Protein AF-H2AP63-F1 (afdb_monomer_lite)

Foldseek 3Di:
DDPVVVVVVVVVVVVVLKDKDKDKDKDAAADFDCPDPPPDPPDPPAAEAEPVVDQKDKDKDKDKDFAFKDKHKHKYAPADHRQMKMKMKMKIDSADKDWDDWDWGQDPRRIIMIMTMIHGDGPPHDGIDIIIIMIMMGRDPDDPVVVVVVVVVVVVVVVVVVVVVVVVVVVVVVVVD

Secondary structure (DSSP, 8-state):
--HHHHHHHHHHHHHTT-EEEEEEEEE---S-----TTTS---TTPEEEE-TT-SEEEEEEEEEE-SEEEEEEEEEESPPTT--EEEEEEEEESS-EEEEEEEEEE-TTS-EEEEEEEEE--SS--S-EEEEEEEEEESSSS-HHHHHHHHHHHHHHHHHHHHHHHHHHHHHHHHT-

Sequence (177 aa):
MNISHLLLSILLFFRNYVLCNTETFQIKPTRYNSYSDNELLDFDGAATIDFNN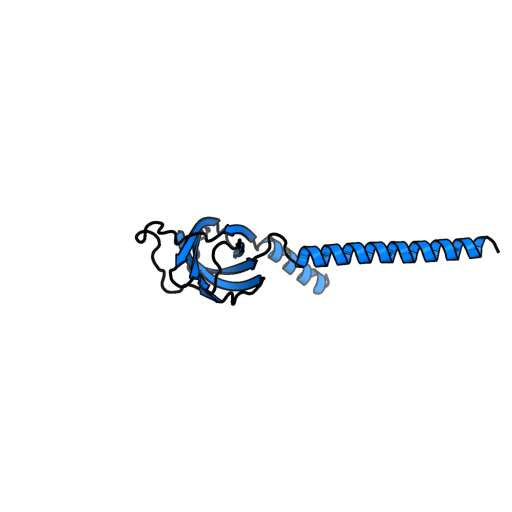RSRITQLELFQVDHGLYTTSIEITNVKRSVMYYFKICWSAIKPVEFTKFDWKLTKNNSLKLYIEFVSDSYPTVDDYSIPINISIEKTPMPTDLLIIVGYLISMVALILFINYRFINFYKFFIHI

Radius of gyration: 24.19 Å; chains: 1; bounding box: 63×20×78 Å

Structure (mmCIF, N/CA/C/O backbone):
data_AF-H2AP63-F1
#
_entry.id   AF-H2AP63-F1
#
loop_
_atom_site.group_PDB
_atom_site.id
_atom_site.type_symbol
_atom_site.label_atom_id
_atom_site.label_alt_id
_atom_site.label_comp_id
_atom_site.label_asym_id
_atom_site.label_entity_id
_atom_site.label_seq_id
_atom_site.pdbx_PDB_ins_code
_atom_site.Cartn_x
_atom_site.Cartn_y
_atom_site.Cartn_z
_atom_site.occupancy
_atom_site.B_iso_or_equiv
_atom_site.auth_seq_id
_atom_site.auth_comp_id
_atom_site.auth_asym_id
_atom_site.auth_atom_id
_atom_site.pdbx_PDB_model_num
ATOM 1 N N . MET A 1 1 ? 42.556 -6.779 2.095 1.00 58.28 1 MET A N 1
ATOM 2 C CA . MET A 1 1 ? 41.169 -6.310 2.306 1.00 58.28 1 MET A CA 1
ATOM 3 C C . MET A 1 1 ? 40.323 -7.537 2.622 1.00 58.28 1 MET A C 1
ATOM 5 O O . MET A 1 1 ? 40.338 -8.456 1.816 1.00 58.28 1 MET A O 1
ATOM 9 N N . ASN A 1 2 ? 39.701 -7.628 3.805 1.00 86.19 2 ASN A N 1
ATOM 10 C CA . ASN A 1 2 ? 38.911 -8.815 4.170 1.00 86.19 2 ASN A CA 1
ATOM 11 C C . ASN A 1 2 ? 37.707 -8.967 3.232 1.00 86.19 2 ASN A C 1
ATOM 13 O O . ASN A 1 2 ? 37.074 -7.972 2.877 1.00 86.19 2 ASN A O 1
ATOM 17 N N . ILE A 1 3 ? 37.368 -10.210 2.887 1.00 90.31 3 ILE A N 1
ATOM 18 C CA . ILE A 1 3 ? 36.197 -10.558 2.063 1.00 90.31 3 ILE A CA 1
ATOM 19 C C . ILE A 1 3 ? 34.914 -9.937 2.636 1.00 90.31 3 ILE A C 1
ATOM 21 O O . ILE A 1 3 ? 34.074 -9.459 1.883 1.00 90.31 3 ILE A O 1
ATOM 25 N N . SER A 1 4 ? 34.802 -9.848 3.964 1.00 86.19 4 SER A N 1
ATOM 26 C CA . SER A 1 4 ? 33.686 -9.188 4.650 1.00 86.19 4 SER A CA 1
ATOM 27 C C . SER A 1 4 ? 33.562 -7.697 4.321 1.00 86.19 4 SER A C 1
ATOM 29 O O . SER A 1 4 ? 32.454 -7.214 4.115 1.00 86.19 4 SER A O 1
ATOM 31 N N . HIS A 1 5 ? 34.677 -6.968 4.219 1.00 89.69 5 HIS A N 1
ATOM 32 C CA . HIS A 1 5 ? 34.663 -5.553 3.844 1.00 89.69 5 HIS A CA 1
ATOM 33 C C . HIS A 1 5 ? 34.339 -5.363 2.362 1.00 89.69 5 HIS A C 1
ATOM 35 O O . HIS A 1 5 ? 33.569 -4.469 2.035 1.00 89.69 5 HIS A O 1
ATOM 41 N N . LEU A 1 6 ? 34.853 -6.230 1.480 1.00 90.38 6 LEU A N 1
ATOM 42 C CA . LEU A 1 6 ? 34.495 -6.220 0.058 1.00 90.38 6 LEU A CA 1
ATOM 43 C C . LEU A 1 6 ? 32.987 -6.453 -0.127 1.00 90.38 6 LEU A C 1
ATOM 45 O O . LEU A 1 6 ? 32.324 -5.699 -0.832 1.00 90.38 6 LEU A O 1
ATOM 49 N N . LEU A 1 7 ? 32.440 -7.468 0.543 1.00 89.81 7 LEU A N 1
ATOM 50 C CA . LEU A 1 7 ? 31.031 -7.838 0.438 1.00 89.81 7 LEU A CA 1
ATOM 51 C C . LEU A 1 7 ? 30.120 -6.748 1.023 1.00 89.81 7 LEU A C 1
ATOM 53 O O . LEU A 1 7 ? 29.113 -6.400 0.413 1.00 89.81 7 LEU A O 1
ATOM 57 N N . LEU A 1 8 ? 30.517 -6.129 2.140 1.00 88.06 8 LEU A N 1
ATOM 58 C CA . LEU A 1 8 ? 29.823 -4.970 2.703 1.00 88.06 8 LEU A CA 1
ATOM 59 C C . LEU A 1 8 ? 29.842 -3.768 1.746 1.00 88.06 8 LEU A C 1
ATOM 61 O O . LEU A 1 8 ? 28.806 -3.142 1.543 1.00 88.06 8 LEU A O 1
ATOM 65 N N . SER A 1 9 ? 30.986 -3.456 1.130 1.00 86.50 9 SER A N 1
ATOM 66 C CA . SER A 1 9 ? 31.094 -2.367 0.152 1.00 86.50 9 SER A CA 1
ATOM 67 C C . SER A 1 9 ? 30.231 -2.615 -1.084 1.00 86.50 9 SER A C 1
ATOM 69 O O . SER A 1 9 ? 29.577 -1.687 -1.552 1.00 86.50 9 SER A O 1
ATOM 71 N N . ILE A 1 10 ? 30.170 -3.856 -1.573 1.00 85.88 10 ILE A N 1
ATOM 72 C CA . ILE A 1 10 ? 29.302 -4.250 -2.690 1.00 85.88 10 ILE A CA 1
ATOM 73 C C . ILE A 1 10 ? 27.823 -4.070 -2.316 1.00 85.88 10 ILE A C 1
ATOM 75 O O . ILE A 1 10 ? 27.069 -3.458 -3.070 1.00 85.88 10 ILE A O 1
ATOM 79 N N . LEU A 1 11 ? 27.404 -4.532 -1.135 1.00 82.94 11 LEU A N 1
ATOM 80 C CA . LEU A 1 11 ? 26.022 -4.373 -0.666 1.00 82.94 11 LEU A CA 1
ATOM 81 C C . LEU A 1 11 ? 25.636 -2.899 -0.475 1.00 82.94 11 LEU A C 1
ATOM 83 O O . LEU A 1 11 ? 24.546 -2.490 -0.871 1.00 82.94 11 LEU A O 1
ATOM 87 N N . LEU A 1 12 ? 26.529 -2.090 0.104 1.00 81.69 12 LEU A N 1
ATOM 88 C CA . LEU A 1 12 ? 26.308 -0.653 0.275 1.00 81.69 12 LEU A CA 1
ATOM 89 C C . LEU A 1 12 ? 26.247 0.077 -1.069 1.00 81.69 12 LEU A C 1
ATOM 91 O O . LEU A 1 12 ? 25.435 0.985 -1.215 1.00 81.69 12 LEU A O 1
ATOM 95 N N . PHE A 1 13 ? 27.061 -0.334 -2.045 1.00 80.06 13 PHE A N 1
ATOM 96 C CA . PHE A 1 13 ? 27.001 0.189 -3.405 1.00 80.06 13 PHE A CA 1
ATOM 97 C C . PHE A 1 13 ? 25.631 -0.097 -4.025 1.00 80.06 13 PHE A C 1
ATOM 99 O O . PHE A 1 13 ? 24.921 0.847 -4.353 1.00 80.06 13 PHE A O 1
ATOM 106 N N . PHE A 1 14 ? 25.198 -1.363 -4.073 1.00 75.25 14 PHE A N 1
ATOM 107 C CA . PHE A 1 14 ? 23.908 -1.742 -4.665 1.00 75.25 14 PHE A CA 1
ATOM 108 C C . PHE A 1 14 ? 22.694 -1.135 -3.951 1.00 75.25 14 PHE A C 1
ATOM 110 O O . PHE A 1 14 ? 21.720 -0.785 -4.613 1.00 75.25 14 PHE A O 1
ATOM 117 N N . ARG A 1 15 ? 22.755 -0.929 -2.628 1.00 68.56 15 ARG A N 1
ATOM 118 C CA . ARG A 1 15 ? 21.686 -0.249 -1.874 1.00 68.56 15 ARG A CA 1
ATOM 119 C C . ARG A 1 15 ? 21.377 1.146 -2.421 1.00 68.56 15 ARG A C 1
ATOM 121 O O . ARG A 1 15 ? 20.219 1.538 -2.415 1.00 68.56 15 ARG A O 1
ATOM 128 N N . ASN A 1 16 ? 22.387 1.887 -2.875 1.00 68.81 16 ASN A N 1
ATOM 129 C CA . ASN A 1 16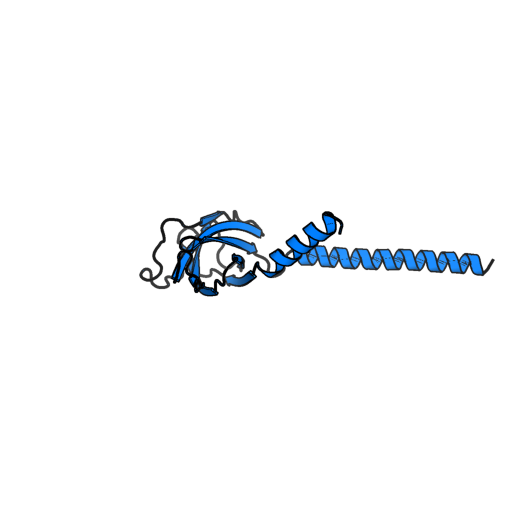 ? 22.190 3.248 -3.379 1.00 68.81 16 ASN A CA 1
ATOM 130 C C . ASN A 1 16 ? 21.600 3.290 -4.800 1.00 68.81 16 ASN A C 1
ATOM 132 O O . ASN A 1 16 ? 21.168 4.353 -5.230 1.00 68.81 16 ASN A O 1
ATOM 136 N N . TYR A 1 17 ? 21.574 2.160 -5.516 1.00 66.25 17 TYR A N 1
ATOM 137 C CA . TYR A 1 17 ? 20.991 2.063 -6.861 1.00 66.25 17 TYR A CA 1
ATOM 138 C C . TYR A 1 17 ? 19.520 1.643 -6.859 1.00 66.25 17 TYR A C 1
ATOM 140 O O . TYR A 1 17 ? 18.848 1.797 -7.874 1.00 66.25 17 TYR A O 1
ATOM 148 N N . VAL A 1 18 ? 19.005 1.110 -5.747 1.00 64.62 18 VAL A N 1
ATOM 149 C CA . VAL A 1 18 ? 17.586 0.759 -5.632 1.00 64.62 18 VAL A CA 1
ATOM 150 C C . VAL A 1 18 ? 16.826 1.981 -5.134 1.00 64.62 18 VAL A C 1
ATOM 152 O O . VAL A 1 18 ? 16.932 2.353 -3.964 1.00 64.62 18 VAL A O 1
ATOM 155 N N . LEU A 1 19 ? 16.042 2.595 -6.017 1.00 69.06 19 LEU A N 1
ATOM 156 C CA . LEU A 1 19 ? 15.090 3.625 -5.625 1.00 69.06 19 LEU A CA 1
ATOM 157 C C . LEU A 1 19 ? 13.860 2.937 -5.031 1.00 69.06 19 LEU A C 1
ATOM 159 O O . LEU A 1 19 ? 13.286 2.030 -5.636 1.00 69.06 19 LEU A O 1
ATOM 163 N N . CYS A 1 20 ? 13.488 3.345 -3.821 1.00 74.06 20 CYS A N 1
ATOM 164 C CA . CYS A 1 20 ? 12.263 2.916 -3.162 1.00 74.06 20 CYS A CA 1
ATOM 165 C C . CYS A 1 20 ? 11.394 4.151 -2.969 1.00 74.06 20 CYS A C 1
ATOM 167 O O . CYS A 1 20 ? 11.768 5.059 -2.224 1.00 74.06 20 CYS A O 1
ATOM 169 N N . ASN A 1 21 ? 10.256 4.173 -3.649 1.00 82.50 21 ASN A N 1
ATOM 170 C CA . ASN A 1 21 ? 9.284 5.248 -3.554 1.00 82.50 21 ASN A CA 1
ATOM 171 C C . ASN A 1 21 ? 8.095 4.775 -2.719 1.00 82.50 21 ASN A C 1
ATOM 173 O O . ASN A 1 21 ? 7.826 3.578 -2.588 1.00 82.50 21 ASN A O 1
ATOM 177 N N . THR A 1 22 ? 7.414 5.713 -2.072 1.00 84.25 22 THR A N 1
ATOM 178 C CA . THR A 1 22 ? 6.241 5.421 -1.249 1.00 84.25 22 THR A CA 1
ATOM 179 C C . THR A 1 22 ? 5.229 6.529 -1.417 1.00 84.25 22 THR A C 1
ATOM 181 O O . THR A 1 22 ? 5.548 7.686 -1.166 1.00 84.25 22 THR A O 1
ATOM 184 N N . GLU A 1 23 ? 4.006 6.145 -1.760 1.00 84.19 23 GLU A N 1
ATOM 185 C CA . GLU A 1 23 ? 2.863 7.045 -1.831 1.00 84.19 23 GLU A CA 1
ATOM 186 C C . GLU A 1 23 ? 1.802 6.631 -0.824 1.00 84.19 23 GLU A C 1
ATOM 188 O O . GLU A 1 23 ? 1.579 5.440 -0.567 1.00 84.19 23 GLU A O 1
ATOM 193 N N . THR A 1 24 ? 1.152 7.627 -0.226 1.00 86.69 24 THR A N 1
ATOM 194 C CA . THR A 1 24 ? 0.142 7.400 0.808 1.00 86.69 24 THR A CA 1
ATOM 195 C C . THR A 1 24 ? -1.174 8.062 0.456 1.00 86.69 24 THR A C 1
ATOM 197 O O . THR A 1 24 ? -1.233 9.276 0.275 1.00 86.69 24 THR A O 1
ATOM 200 N N . PHE A 1 25 ? -2.247 7.275 0.450 1.00 87.00 25 PHE A N 1
ATOM 201 C CA . PHE A 1 25 ? -3.588 7.735 0.112 1.00 87.00 25 PHE A CA 1
ATOM 202 C C . PHE A 1 25 ? -4.559 7.467 1.253 1.00 87.00 25 PHE A C 1
ATOM 204 O O . PHE A 1 25 ? -4.498 6.439 1.926 1.00 87.00 25 PHE A O 1
ATOM 211 N N . GLN A 1 26 ? -5.500 8.385 1.446 1.00 88.81 26 GLN A N 1
ATOM 212 C CA . GLN A 1 26 ? -6.572 8.236 2.418 1.00 88.81 26 GLN A CA 1
ATOM 213 C C . GLN A 1 26 ? -7.907 8.178 1.681 1.00 88.81 26 GLN A C 1
ATOM 215 O O . GLN A 1 26 ? -8.327 9.158 1.070 1.00 88.81 26 GLN A O 1
ATOM 220 N N . ILE A 1 27 ? -8.603 7.045 1.771 1.00 87.56 27 ILE A N 1
ATOM 221 C CA . ILE A 1 27 ? -9.906 6.860 1.128 1.00 87.56 27 ILE A CA 1
ATOM 222 C C . ILE A 1 27 ? -10.962 6.597 2.192 1.00 87.56 27 ILE A C 1
ATOM 224 O O . ILE A 1 27 ? -10.808 5.752 3.072 1.00 87.56 27 ILE A O 1
ATOM 228 N N . LYS A 1 28 ? -12.087 7.300 2.080 1.00 88.56 28 LYS A N 1
ATOM 229 C CA . LYS A 1 28 ? -13.301 7.007 2.839 1.00 88.56 28 LYS A CA 1
ATOM 230 C C . LYS A 1 28 ? -14.408 6.623 1.853 1.00 88.56 28 LYS A C 1
ATOM 232 O O . LYS A 1 28 ? -15.043 7.523 1.305 1.00 88.56 28 LYS A O 1
ATOM 237 N N . PRO A 1 29 ? -14.664 5.324 1.607 1.00 83.50 29 PRO A N 1
ATOM 238 C CA . PRO A 1 29 ? -15.724 4.894 0.701 1.00 83.50 29 PRO A CA 1
ATOM 239 C C . PRO A 1 29 ? -17.096 5.229 1.303 1.00 83.50 29 PRO A C 1
ATOM 241 O O . PRO A 1 29 ? -17.609 4.507 2.159 1.00 83.50 29 PRO A O 1
ATOM 244 N N . THR A 1 30 ? -17.687 6.356 0.903 1.00 79.56 30 THR A N 1
ATOM 245 C CA . THR A 1 30 ? -18.977 6.846 1.428 1.00 79.56 30 THR A CA 1
ATOM 246 C C . THR A 1 30 ? -20.167 6.421 0.572 1.00 79.56 30 THR A C 1
ATOM 248 O O . THR A 1 30 ? -21.232 6.124 1.113 1.00 79.56 30 THR A O 1
ATOM 251 N N . ARG A 1 31 ? -20.005 6.364 -0.754 1.00 73.00 31 ARG A N 1
ATOM 252 C CA . ARG A 1 31 ? -21.025 5.928 -1.718 1.00 73.00 31 ARG A CA 1
ATOM 253 C C . ARG A 1 31 ? -20.371 5.153 -2.859 1.00 73.00 31 ARG A C 1
ATOM 255 O O . ARG A 1 31 ? -19.157 5.219 -3.041 1.00 73.00 31 ARG A O 1
ATOM 262 N N . TYR A 1 32 ? -21.181 4.410 -3.610 1.00 67.44 32 TYR A N 1
ATOM 263 C CA . TYR A 1 32 ? -20.752 3.898 -4.906 1.00 67.44 32 TYR A CA 1
ATOM 264 C C . TYR A 1 32 ? -20.496 5.104 -5.805 1.00 67.44 32 TYR A C 1
ATOM 266 O O . TYR A 1 32 ? -21.438 5.769 -6.231 1.00 67.44 32 TYR A O 1
ATOM 274 N N . ASN A 1 33 ? -19.229 5.428 -6.026 1.00 56.12 33 ASN A N 1
ATOM 275 C CA . ASN A 1 33 ? -18.877 6.429 -7.012 1.00 56.12 33 ASN A CA 1
ATOM 276 C C . ASN A 1 33 ? -18.944 5.756 -8.382 1.00 56.12 33 ASN A C 1
ATOM 278 O O . ASN A 1 33 ? -18.104 4.920 -8.708 1.00 56.12 33 ASN A O 1
ATOM 282 N N . SER A 1 34 ? -19.953 6.117 -9.172 1.00 42.12 34 SER A N 1
ATOM 283 C CA . SER A 1 34 ? -19.946 5.933 -10.620 1.00 42.12 34 SER A CA 1
ATOM 284 C C . SER A 1 34 ? -19.132 7.074 -11.238 1.00 42.12 34 SER A C 1
ATOM 286 O O . SER A 1 34 ? -19.682 7.935 -11.922 1.00 42.12 34 SER A O 1
ATOM 288 N N . TYR A 1 35 ? -17.832 7.159 -10.938 1.00 48.66 35 TYR A N 1
ATOM 289 C CA . TYR A 1 35 ? -16.970 7.842 -11.901 1.00 48.66 35 TYR A CA 1
ATOM 290 C C . TYR A 1 35 ? -17.025 6.994 -13.172 1.00 48.66 35 TYR A C 1
ATOM 292 O O . TYR A 1 35 ? -16.936 5.768 -13.069 1.00 48.66 35 TYR A O 1
ATOM 300 N N . SER A 1 36 ? -17.368 7.664 -14.278 1.00 43.09 36 SER A N 1
ATOM 301 C CA . SER A 1 36 ? -17.725 7.133 -15.599 1.00 43.09 36 SER A CA 1
ATOM 302 C C . SER A 1 36 ? -17.364 5.657 -15.778 1.00 43.09 36 SER A C 1
ATOM 304 O O . SER A 1 36 ? -16.198 5.292 -15.898 1.00 43.09 36 SER A O 1
ATOM 306 N N . ASP A 1 37 ? -18.384 4.798 -15.871 1.00 48.75 37 ASP A N 1
ATOM 307 C CA . ASP A 1 37 ? -18.244 3.372 -16.218 1.00 48.75 37 ASP A CA 1
ATOM 308 C C . ASP A 1 37 ? -17.525 3.131 -17.573 1.00 48.75 37 ASP A C 1
ATOM 310 O O . ASP A 1 37 ? -17.350 1.986 -17.972 1.00 48.75 37 ASP A O 1
ATOM 314 N N . ASN A 1 38 ? -17.081 4.191 -18.260 1.00 46.91 38 ASN A N 1
ATOM 315 C CA . ASN A 1 38 ? -16.509 4.171 -19.600 1.00 46.91 38 ASN A CA 1
ATOM 316 C C . ASN A 1 38 ? -14.991 4.443 -19.667 1.00 46.91 38 ASN A C 1
ATOM 318 O O . ASN A 1 38 ? -14.438 4.278 -20.748 1.00 46.91 38 ASN A O 1
ATOM 322 N N . GLU A 1 39 ? -14.306 4.860 -18.590 1.00 51.44 39 GLU A N 1
ATOM 323 C CA . GLU A 1 39 ? -12.868 5.233 -18.673 1.00 51.44 39 GLU A CA 1
ATOM 324 C C . GLU A 1 39 ? -11.914 4.357 -17.853 1.00 51.44 39 GLU A C 1
ATOM 326 O O . GLU A 1 39 ? -10.707 4.380 -18.081 1.00 51.44 39 GLU A O 1
ATOM 331 N N . LEU A 1 40 ? -12.430 3.555 -16.925 1.00 55.22 40 LEU A N 1
ATOM 332 C CA . LEU A 1 40 ? -11.622 2.616 -16.151 1.00 55.22 40 LEU A CA 1
ATOM 333 C C . LEU A 1 40 ? -11.892 1.223 -16.706 1.00 55.22 40 LEU A C 1
ATOM 335 O O . LEU A 1 40 ? -12.827 0.549 -16.273 1.00 55.22 40 LEU A O 1
ATOM 339 N N . LEU A 1 41 ? -11.122 0.846 -17.728 1.00 57.50 41 LEU A N 1
ATOM 340 C CA . LEU A 1 41 ? -11.142 -0.505 -18.279 1.00 57.50 41 LEU A CA 1
ATOM 341 C C . LEU A 1 41 ? -10.913 -1.492 -17.125 1.00 57.50 41 LEU A C 1
ATOM 343 O O . LEU A 1 41 ? -9.960 -1.353 -16.358 1.00 57.50 41 LEU A O 1
ATOM 347 N N . ASP A 1 42 ? -11.816 -2.461 -16.971 1.00 57.00 42 ASP A N 1
ATOM 348 C CA . ASP A 1 42 ? -11.575 -3.607 -16.100 1.00 57.00 42 ASP A CA 1
ATOM 349 C C . ASP A 1 42 ? -10.422 -4.395 -16.735 1.00 57.00 42 ASP A C 1
ATOM 351 O O . ASP A 1 42 ? -10.606 -5.114 -17.715 1.00 57.00 42 ASP A O 1
ATOM 355 N N . PHE A 1 43 ? -9.208 -4.180 -16.230 1.00 61.16 43 PHE A N 1
ATOM 356 C CA . PHE A 1 43 ? -8.034 -4.918 -16.671 1.00 61.16 43 PHE A CA 1
ATOM 357 C C . PHE A 1 43 ? -8.136 -6.356 -16.146 1.00 61.16 43 PHE A C 1
ATOM 359 O O . PHE A 1 43 ? -8.193 -6.579 -14.932 1.00 61.16 43 PHE A O 1
ATOM 366 N N . ASP A 1 44 ? -8.166 -7.330 -17.058 1.00 47.22 44 ASP A N 1
ATOM 367 C CA . ASP A 1 44 ? -8.068 -8.752 -16.720 1.00 47.22 44 ASP A CA 1
ATOM 368 C C . ASP A 1 44 ? -6.714 -9.001 -16.035 1.00 47.22 44 ASP A C 1
ATOM 370 O O . ASP A 1 44 ? -5.660 -8.840 -16.646 1.00 47.22 44 ASP A O 1
ATOM 374 N N . GLY A 1 45 ? -6.739 -9.351 -14.744 1.00 56.38 45 GLY A N 1
ATOM 375 C CA . GLY A 1 45 ? -5.530 -9.577 -13.936 1.00 56.38 45 GLY A CA 1
ATOM 376 C C . GLY A 1 45 ? -5.450 -8.808 -12.613 1.00 56.38 45 GLY A C 1
ATOM 377 O O . GLY A 1 45 ? -4.382 -8.767 -12.008 1.00 56.38 45 GLY A O 1
ATOM 378 N N . ALA A 1 46 ? -6.545 -8.200 -12.145 1.00 65.44 46 ALA A N 1
ATOM 379 C CA . ALA A 1 46 ? -6.552 -7.450 -10.890 1.00 65.44 46 ALA A CA 1
ATOM 380 C C . ALA A 1 46 ? -6.092 -8.303 -9.691 1.00 65.44 46 ALA A C 1
ATOM 382 O O . ALA A 1 46 ? -6.721 -9.309 -9.339 1.00 65.44 46 ALA A O 1
ATOM 383 N N . ALA A 1 47 ? -5.022 -7.872 -9.017 1.00 78.00 47 ALA A N 1
ATOM 384 C CA . ALA A 1 47 ? -4.586 -8.505 -7.779 1.00 78.00 47 ALA A CA 1
ATOM 385 C C . ALA A 1 47 ? -5.689 -8.345 -6.727 1.00 78.00 47 ALA A C 1
ATOM 387 O O . ALA A 1 47 ? -6.139 -7.230 -6.452 1.00 78.00 47 ALA A O 1
ATOM 388 N N . THR A 1 48 ? -6.153 -9.454 -6.150 1.00 83.25 48 THR A N 1
ATOM 389 C CA . THR A 1 48 ? -7.237 -9.421 -5.163 1.00 83.25 48 THR A CA 1
ATOM 390 C C . THR A 1 48 ? -6.673 -9.521 -3.750 1.00 83.25 48 THR A C 1
ATOM 392 O O . THR A 1 48 ? -6.005 -10.493 -3.398 1.00 83.25 48 THR A O 1
ATOM 395 N N . ILE A 1 49 ? -6.978 -8.526 -2.920 1.00 83.94 49 ILE A N 1
ATOM 396 C CA . ILE A 1 49 ? -6.590 -8.449 -1.513 1.00 83.94 49 ILE A CA 1
ATOM 397 C C . ILE A 1 49 ? -7.836 -8.664 -0.659 1.00 83.94 49 ILE A C 1
ATOM 399 O O . ILE A 1 49 ? -8.707 -7.796 -0.564 1.00 83.94 49 ILE A O 1
ATOM 403 N N . ASP A 1 50 ? -7.919 -9.807 0.017 1.00 84.56 50 ASP A N 1
ATOM 404 C CA . ASP A 1 50 ? -8.995 -10.033 0.978 1.00 84.56 50 ASP A CA 1
ATOM 405 C C . ASP A 1 50 ? -8.674 -9.378 2.320 1.00 84.56 50 ASP A C 1
ATOM 407 O O . ASP A 1 50 ? -7.882 -9.865 3.134 1.00 84.56 50 ASP A O 1
ATOM 411 N N . PHE A 1 51 ? -9.336 -8.254 2.569 1.00 81.50 51 PHE A N 1
ATOM 412 C CA . PHE A 1 51 ? -9.133 -7.494 3.784 1.00 81.50 51 PHE A CA 1
ATOM 413 C C . PHE A 1 51 ? -9.760 -8.164 5.017 1.00 81.50 51 PHE A C 1
ATOM 415 O O . PHE A 1 51 ? -9.356 -7.847 6.136 1.00 81.50 51 PHE A O 1
ATOM 422 N N . ASN A 1 52 ? -10.725 -9.083 4.853 1.00 80.50 52 ASN A N 1
ATOM 423 C CA . ASN A 1 52 ? -11.370 -9.872 5.918 1.00 80.50 52 ASN A CA 1
ATOM 424 C C . ASN A 1 52 ? -11.681 -9.090 7.211 1.00 80.50 52 ASN A C 1
ATOM 426 O O . ASN A 1 52 ? -11.541 -9.587 8.329 1.00 80.50 52 ASN A O 1
ATOM 430 N N . ASN A 1 53 ? -12.066 -7.815 7.076 1.00 69.94 53 ASN A N 1
ATOM 431 C CA . ASN A 1 53 ? -12.305 -6.900 8.193 1.00 69.94 53 ASN A CA 1
ATOM 432 C C . ASN A 1 53 ? -11.127 -6.778 9.200 1.00 69.94 53 ASN A C 1
ATOM 434 O O . ASN A 1 53 ? -11.333 -6.337 10.337 1.00 69.94 53 ASN A O 1
ATOM 438 N N . ARG A 1 54 ? -9.890 -7.078 8.790 1.00 78.50 54 ARG A N 1
ATOM 439 C CA . ARG A 1 54 ? -8.665 -6.887 9.583 1.00 78.50 54 ARG A CA 1
ATOM 440 C C . ARG A 1 54 ? -8.437 -5.401 9.888 1.00 78.50 54 ARG A C 1
ATOM 442 O O . ARG A 1 54 ? -9.088 -4.525 9.319 1.00 78.50 54 ARG A O 1
ATOM 449 N N . SER A 1 55 ? -7.586 -5.087 10.862 1.00 76.31 55 SER A N 1
ATOM 450 C CA . SER A 1 55 ? -7.161 -3.701 11.135 1.00 76.31 55 SER A CA 1
ATOM 451 C C . SER A 1 55 ? -6.080 -3.240 10.158 1.00 76.31 55 SER A C 1
ATOM 453 O O . SER A 1 55 ? -6.037 -2.055 9.822 1.00 76.31 55 SER A O 1
ATOM 455 N N . ARG A 1 56 ? -5.256 -4.190 9.697 1.00 81.38 56 ARG A N 1
ATOM 456 C CA . ARG A 1 56 ? -4.150 -4.005 8.765 1.00 81.38 56 ARG A CA 1
ATOM 457 C C . ARG A 1 56 ? -3.970 -5.233 7.872 1.00 81.38 56 ARG A C 1
ATOM 459 O O . ARG A 1 56 ? -4.137 -6.360 8.342 1.00 81.38 56 ARG A O 1
ATOM 466 N N . ILE A 1 57 ? -3.590 -5.016 6.619 1.00 85.50 57 ILE A N 1
ATOM 467 C CA . ILE A 1 57 ? -3.045 -6.047 5.730 1.00 85.50 57 ILE A CA 1
ATOM 468 C C . ILE A 1 57 ? -1.905 -5.446 4.911 1.00 85.50 57 ILE A C 1
ATOM 470 O O . ILE A 1 57 ? -1.931 -4.257 4.607 1.00 85.50 57 ILE A O 1
ATOM 474 N N . THR A 1 58 ? -0.920 -6.270 4.579 1.00 83.50 58 THR A N 1
ATOM 475 C CA . THR A 1 58 ? 0.201 -5.914 3.711 1.00 83.50 58 THR A CA 1
ATOM 476 C C . THR A 1 58 ? 0.359 -7.043 2.708 1.00 83.50 58 THR A C 1
ATOM 478 O O . THR A 1 58 ? 0.417 -8.203 3.120 1.00 83.50 58 THR A O 1
ATOM 481 N N . GLN A 1 59 ? 0.404 -6.718 1.423 1.00 84.88 59 GLN A N 1
ATOM 482 C CA . GLN A 1 59 ? 0.546 -7.689 0.346 1.00 84.88 59 GLN A CA 1
ATOM 483 C C . GLN A 1 59 ? 1.578 -7.182 -0.649 1.00 84.88 59 GLN A C 1
ATOM 485 O O . GLN A 1 59 ? 1.556 -6.016 -1.041 1.00 84.88 59 GLN A O 1
ATOM 490 N N . LEU A 1 60 ? 2.506 -8.063 -1.009 1.00 80.81 60 LEU A N 1
ATOM 491 C CA . LEU A 1 60 ? 3.505 -7.799 -2.027 1.00 80.81 60 LEU A CA 1
ATOM 492 C C . LEU A 1 60 ? 3.047 -8.471 -3.312 1.00 80.81 60 LEU A C 1
ATOM 494 O O . LEU A 1 60 ? 2.897 -9.689 -3.347 1.00 80.81 60 LEU A O 1
ATOM 498 N N . GLU A 1 61 ? 2.840 -7.660 -4.335 1.00 81.56 61 GLU A N 1
ATOM 499 C CA . GLU A 1 61 ? 2.458 -8.091 -5.669 1.00 81.56 61 GLU A CA 1
ATOM 500 C C . GLU A 1 61 ? 3.556 -7.710 -6.653 1.00 81.56 61 GLU A C 1
ATOM 502 O O . GLU A 1 61 ? 4.190 -6.659 -6.538 1.00 81.56 61 GLU A O 1
ATOM 507 N N . LEU A 1 62 ? 3.811 -8.589 -7.612 1.00 78.38 62 LEU A N 1
ATOM 508 C CA . LEU A 1 62 ? 4.772 -8.352 -8.680 1.00 78.38 62 LEU A CA 1
ATOM 509 C C . LEU A 1 62 ? 3.988 -7.971 -9.926 1.00 78.38 62 LEU A C 1
ATOM 511 O O . LEU A 1 62 ? 3.346 -8.820 -10.536 1.00 78.38 62 LEU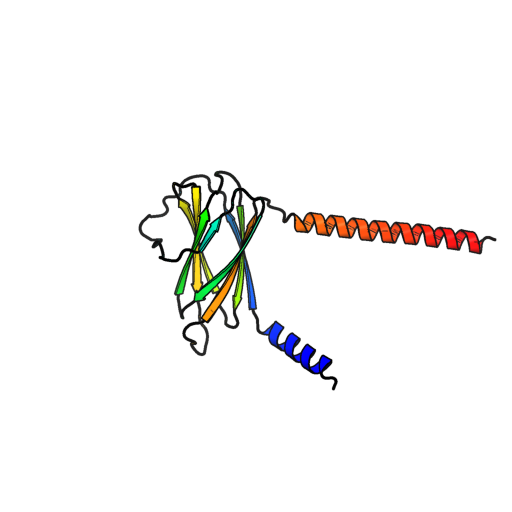 A O 1
ATOM 515 N N . PHE A 1 63 ? 4.055 -6.698 -10.301 1.00 75.19 63 PHE A N 1
ATOM 516 C CA . PHE A 1 63 ? 3.427 -6.215 -11.522 1.00 75.19 63 PHE A CA 1
ATOM 517 C C . PHE A 1 63 ? 4.475 -6.143 -12.622 1.00 75.19 63 PHE A C 1
ATOM 519 O O . PHE A 1 63 ? 5.554 -5.583 -12.426 1.00 75.19 63 PHE A O 1
ATOM 526 N N . GLN A 1 64 ? 4.177 -6.730 -13.775 1.00 73.19 64 GLN A N 1
ATOM 527 C CA . GLN A 1 64 ? 4.983 -6.524 -14.973 1.00 73.19 64 GLN A CA 1
ATOM 528 C C . GLN A 1 64 ? 4.653 -5.140 -15.517 1.00 73.19 64 GLN A C 1
ATOM 530 O O . GLN A 1 64 ? 3.482 -4.830 -15.696 1.00 73.19 64 GLN A O 1
ATOM 535 N N . VAL A 1 65 ? 5.667 -4.294 -15.683 1.00 71.00 65 VAL A N 1
ATOM 536 C CA . VAL A 1 65 ? 5.500 -2.943 -16.215 1.00 71.00 65 VAL A CA 1
ATOM 537 C C . VAL A 1 65 ? 6.245 -2.871 -17.533 1.00 71.00 65 VAL A C 1
ATOM 539 O O . VAL A 1 65 ? 7.473 -2.982 -17.570 1.00 71.00 65 VAL A O 1
ATOM 542 N N . ASP A 1 66 ? 5.482 -2.693 -18.602 1.00 67.12 66 ASP A N 1
ATOM 543 C CA . ASP A 1 66 ? 6.023 -2.495 -19.940 1.00 67.12 66 ASP A CA 1
ATOM 544 C C . ASP A 1 66 ? 6.517 -1.051 -20.101 1.00 67.12 66 ASP A C 1
ATOM 546 O O . ASP A 1 66 ? 6.204 -0.157 -19.306 1.00 67.12 66 ASP A O 1
ATOM 550 N N . HIS A 1 67 ? 7.315 -0.803 -21.137 1.00 69.56 67 HIS A N 1
ATOM 551 C CA . HIS A 1 67 ? 7.796 0.542 -21.430 1.00 69.56 67 HIS A CA 1
ATOM 552 C C . HIS A 1 67 ? 6.632 1.493 -21.768 1.00 69.56 67 HIS A C 1
ATOM 554 O O . HIS A 1 67 ? 5.775 1.173 -22.592 1.00 69.56 67 HIS A O 1
ATOM 560 N N . GLY A 1 68 ? 6.648 2.704 -21.202 1.00 75.75 68 GLY A N 1
ATOM 561 C CA . GLY A 1 68 ? 5.607 3.713 -21.406 1.00 75.75 68 GLY A CA 1
ATOM 562 C C . GLY A 1 68 ? 4.588 3.775 -20.266 1.00 75.75 68 GLY A C 1
ATOM 563 O O . GLY A 1 68 ? 4.963 3.752 -19.093 1.00 75.75 68 GLY A O 1
ATOM 564 N N . LEU A 1 69 ? 3.310 3.940 -20.623 1.00 76.88 69 LEU A N 1
ATOM 565 C CA . LEU A 1 69 ? 2.200 4.075 -19.680 1.00 76.88 69 LEU A CA 1
ATOM 566 C C . LEU A 1 6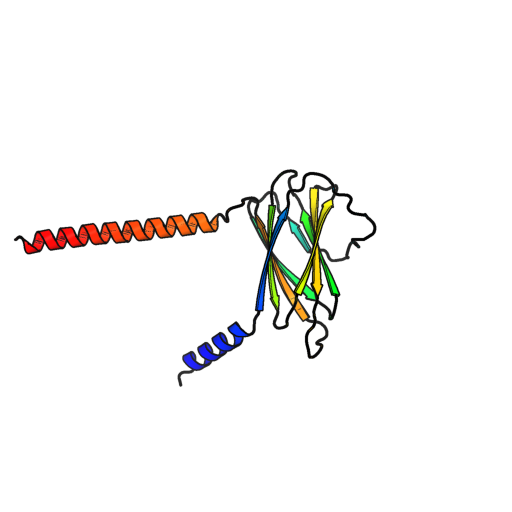9 ? 1.652 2.695 -19.314 1.00 76.88 69 LEU A C 1
ATOM 568 O O . LEU A 1 69 ? 1.149 1.980 -20.179 1.00 76.88 69 LEU A O 1
ATOM 572 N N . TYR A 1 70 ? 1.696 2.353 -18.033 1.00 79.75 70 TYR A N 1
ATOM 573 C CA . TYR A 1 70 ? 1.173 1.097 -17.519 1.00 79.75 70 TYR A CA 1
ATOM 574 C C . TYR A 1 70 ? 0.102 1.356 -16.465 1.00 79.75 70 TYR A C 1
ATOM 576 O O . TYR A 1 70 ? 0.359 1.999 -15.447 1.00 79.75 70 TYR A O 1
ATOM 584 N N . THR A 1 71 ? -1.094 0.818 -16.685 1.00 81.06 71 THR A N 1
ATOM 585 C CA . THR A 1 71 ? -2.200 0.893 -15.730 1.00 81.06 71 THR A CA 1
ATOM 586 C C . THR A 1 71 ? -2.475 -0.491 -15.163 1.00 81.06 71 THR A C 1
ATOM 588 O O . THR A 1 71 ? -2.654 -1.456 -15.901 1.00 81.06 71 THR A O 1
ATOM 591 N N . THR A 1 72 ? -2.555 -0.587 -13.841 1.00 82.06 72 THR A N 1
ATOM 592 C CA . THR A 1 72 ? -2.945 -1.808 -13.141 1.00 82.06 72 THR A CA 1
ATOM 593 C C . THR A 1 72 ? -4.073 -1.542 -12.160 1.00 82.06 72 THR A C 1
ATOM 595 O O . THR A 1 72 ? -4.349 -0.396 -11.792 1.00 82.06 72 THR A O 1
ATOM 598 N N . SER A 1 73 ? -4.742 -2.611 -11.732 1.00 85.56 73 SER A N 1
ATOM 599 C CA . SER A 1 73 ? -5.795 -2.521 -10.733 1.00 85.56 73 SER A CA 1
ATOM 600 C C . SER A 1 73 ? -5.617 -3.535 -9.611 1.00 85.56 73 SER A C 1
ATOM 602 O O . SER A 1 73 ? -5.148 -4.654 -9.814 1.00 85.56 73 SER A O 1
ATOM 604 N N . ILE A 1 74 ? -5.996 -3.121 -8.405 1.00 86.69 74 ILE A N 1
ATOM 605 C CA . ILE A 1 74 ? -6.022 -3.963 -7.211 1.00 86.69 74 ILE A CA 1
ATOM 606 C C . ILE A 1 74 ? -7.430 -3.937 -6.643 1.00 86.69 74 ILE A C 1
ATOM 608 O O . ILE A 1 74 ? -7.963 -2.870 -6.334 1.00 86.69 74 ILE A O 1
ATOM 612 N N . GLU A 1 75 ? -8.035 -5.107 -6.476 1.00 88.38 75 GLU A N 1
ATOM 613 C CA . GLU A 1 75 ? -9.354 -5.243 -5.876 1.00 88.38 75 GLU A CA 1
ATOM 614 C C . GLU A 1 75 ? -9.240 -5.646 -4.411 1.00 88.38 75 GLU A C 1
ATOM 616 O O . GLU A 1 75 ? -8.705 -6.692 -4.068 1.00 88.38 75 GLU A O 1
ATOM 621 N N . ILE A 1 76 ? -9.789 -4.827 -3.525 1.00 88.56 76 ILE A N 1
ATOM 622 C CA . ILE A 1 76 ? -9.814 -5.101 -2.094 1.00 88.56 76 ILE A CA 1
ATOM 623 C C . ILE A 1 76 ? -11.222 -5.518 -1.722 1.00 88.56 76 ILE A C 1
ATOM 625 O O . ILE A 1 76 ? -12.144 -4.709 -1.801 1.00 88.56 76 ILE A O 1
ATOM 629 N N . THR A 1 77 ? -11.408 -6.754 -1.284 1.00 89.12 77 THR A N 1
ATOM 630 C CA . THR A 1 77 ? -12.733 -7.259 -0.910 1.00 89.12 77 THR A CA 1
ATOM 631 C C . THR A 1 77 ? -13.035 -6.991 0.567 1.00 89.12 77 THR A C 1
ATOM 633 O O . THR A 1 77 ? -12.152 -6.658 1.362 1.00 89.12 77 THR A O 1
ATOM 636 N N . ASN A 1 78 ? -14.308 -7.113 0.961 1.00 87.25 78 ASN A N 1
ATOM 637 C CA . ASN A 1 78 ? -14.752 -6.994 2.358 1.00 87.25 78 ASN A CA 1
ATOM 638 C C . ASN A 1 78 ? -14.478 -5.621 3.015 1.00 87.25 78 ASN A C 1
ATOM 640 O O . ASN A 1 78 ? -14.217 -5.520 4.222 1.00 87.25 78 ASN A O 1
ATOM 644 N N . VAL A 1 79 ? -14.578 -4.539 2.237 1.00 86.69 79 VAL A N 1
ATOM 645 C CA . VAL A 1 79 ? -14.377 -3.162 2.707 1.00 86.69 79 VAL A CA 1
ATOM 646 C C . VAL A 1 79 ? -15.668 -2.616 3.326 1.00 86.69 79 VAL A C 1
ATOM 648 O O . VAL A 1 79 ? -16.761 -2.724 2.772 1.00 86.69 79 VAL A O 1
ATOM 651 N N . LYS A 1 80 ? -15.566 -1.996 4.504 1.00 86.62 80 LYS A N 1
ATOM 652 C CA . LYS A 1 80 ? -16.699 -1.369 5.193 1.00 86.62 80 LYS A CA 1
ATOM 653 C C . LYS A 1 80 ? -16.880 0.064 4.716 1.00 86.62 80 LYS A C 1
ATOM 655 O O . LYS A 1 80 ? -15.937 0.845 4.665 1.00 86.62 80 LYS A O 1
ATOM 660 N N . ARG A 1 81 ? -18.123 0.441 4.435 1.00 84.44 81 ARG A N 1
ATOM 661 C CA . ARG A 1 81 ? -18.455 1.821 4.063 1.00 84.44 81 ARG A CA 1
ATOM 662 C C . ARG A 1 81 ? -18.274 2.771 5.235 1.00 84.44 81 ARG A C 1
ATOM 664 O O . ARG A 1 81 ? -18.404 2.375 6.391 1.00 84.44 81 ARG A O 1
ATOM 671 N N . SER A 1 82 ? -18.005 4.032 4.916 1.00 84.88 82 SER A N 1
ATOM 672 C CA . SER A 1 82 ? -17.837 5.136 5.868 1.00 84.88 82 SER A CA 1
ATOM 673 C C . SER A 1 82 ? -16.686 4.969 6.869 1.00 84.88 82 SER A C 1
ATOM 675 O O . SER A 1 82 ? -16.496 5.845 7.712 1.00 84.88 82 SER A O 1
ATOM 677 N N . VAL A 1 83 ? -15.897 3.899 6.757 1.00 85.56 83 VAL A N 1
ATOM 678 C CA . VAL A 1 83 ? -14.632 3.714 7.469 1.00 85.56 83 VAL A CA 1
ATOM 679 C C . VAL A 1 83 ? -13.531 4.398 6.669 1.00 85.56 83 VAL A C 1
ATOM 681 O O . VAL A 1 83 ? -13.568 4.409 5.444 1.00 85.56 83 VAL A O 1
ATOM 684 N N . MET A 1 84 ? -12.581 5.021 7.355 1.00 87.81 84 MET A N 1
ATOM 685 C CA . MET A 1 84 ? -11.418 5.621 6.714 1.00 87.81 84 MET A CA 1
ATOM 686 C C . MET A 1 84 ? -10.331 4.562 6.553 1.00 87.81 84 MET A C 1
ATOM 688 O O . MET A 1 84 ? -10.052 3.818 7.491 1.00 87.81 84 MET A O 1
ATOM 692 N N . TYR A 1 85 ? -9.750 4.495 5.364 1.00 88.62 85 TYR A N 1
ATOM 693 C CA . TYR A 1 85 ? -8.682 3.574 5.018 1.00 88.62 85 TYR A CA 1
ATOM 694 C C . TYR A 1 85 ? -7.455 4.352 4.575 1.00 88.62 85 TYR A C 1
ATOM 696 O O . TYR A 1 85 ? -7.561 5.306 3.804 1.00 88.62 85 TYR A O 1
ATOM 704 N N . TYR A 1 86 ? -6.305 3.912 5.062 1.00 88.69 86 TYR A N 1
ATOM 705 C CA . TYR A 1 86 ? -4.991 4.428 4.731 1.00 88.69 86 TYR A CA 1
ATOM 706 C C . TYR A 1 86 ? -4.277 3.396 3.876 1.00 88.69 86 TYR A C 1
ATOM 708 O O . TYR A 1 86 ? -4.057 2.268 4.315 1.00 88.69 86 TYR A O 1
ATOM 716 N N . PHE A 1 87 ? -3.934 3.795 2.663 1.00 88.06 87 PHE A N 1
ATOM 717 C CA . PHE A 1 87 ? -3.181 3.004 1.707 1.00 88.06 87 PHE A CA 1
ATOM 718 C C . PHE A 1 87 ? -1.756 3.518 1.691 1.00 88.06 87 PHE A C 1
ATOM 720 O O . PHE A 1 87 ? -1.548 4.718 1.535 1.00 88.06 87 PHE A O 1
ATOM 727 N N . LYS A 1 88 ? -0.782 2.625 1.843 1.00 88.94 88 LYS A N 1
ATOM 728 C CA . LYS A 1 88 ? 0.621 2.931 1.554 1.00 88.94 88 LYS A CA 1
ATOM 729 C C . LYS A 1 88 ? 1.067 1.991 0.455 1.00 88.94 88 LYS A C 1
ATOM 731 O O . LYS A 1 88 ? 1.033 0.775 0.647 1.00 88.94 88 LYS A O 1
ATOM 736 N N . ILE A 1 89 ? 1.424 2.573 -0.677 1.00 87.44 89 ILE A N 1
ATOM 737 C CA . ILE A 1 89 ? 1.873 1.873 -1.871 1.00 87.44 89 ILE A CA 1
ATOM 738 C C . ILE A 1 89 ? 3.368 2.149 -1.967 1.00 87.44 89 ILE A C 1
ATOM 740 O O . ILE A 1 89 ? 3.779 3.283 -2.199 1.00 87.44 89 ILE A O 1
ATOM 744 N N . CYS A 1 90 ? 4.179 1.127 -1.723 1.00 87.81 90 CYS A N 1
ATOM 745 C CA . CYS A 1 90 ? 5.628 1.194 -1.844 1.00 87.81 90 CYS A CA 1
ATOM 746 C C . CYS A 1 90 ? 6.043 0.402 -3.075 1.00 87.81 90 CYS A C 1
ATOM 748 O O . CYS A 1 90 ? 5.638 -0.749 -3.219 1.00 87.81 90 CYS A O 1
ATOM 750 N N . TRP A 1 91 ? 6.889 0.966 -3.922 1.00 86.88 91 TRP A N 1
ATOM 751 C CA . TRP A 1 91 ? 7.478 0.225 -5.029 1.00 86.88 91 TRP A CA 1
ATOM 752 C C . TRP A 1 91 ? 8.975 0.454 -5.064 1.00 86.88 91 TRP A C 1
ATOM 754 O O . TRP A 1 91 ? 9.472 1.526 -4.705 1.00 86.88 91 TRP A O 1
ATOM 764 N N . SER A 1 92 ? 9.698 -0.578 -5.481 1.00 81.19 92 SER A N 1
ATOM 765 C CA . SER A 1 92 ? 11.124 -0.473 -5.740 1.00 81.19 92 SER A CA 1
ATOM 766 C C . SER A 1 92 ? 11.410 -0.810 -7.189 1.00 81.19 92 SER A C 1
ATOM 768 O O . SER A 1 92 ? 10.926 -1.803 -7.726 1.00 81.19 92 SER A O 1
ATOM 770 N N . ALA A 1 93 ? 12.210 0.031 -7.829 1.00 75.38 93 ALA A N 1
ATOM 771 C CA . ALA A 1 93 ? 12.620 -0.171 -9.205 1.00 75.38 93 ALA A CA 1
ATOM 772 C C . ALA A 1 93 ? 14.105 0.168 -9.347 1.00 75.38 93 ALA A C 1
ATOM 774 O O . ALA A 1 93 ? 14.628 1.082 -8.709 1.00 75.38 93 ALA A O 1
ATOM 775 N N . ILE A 1 94 ? 14.796 -0.606 -10.184 1.00 73.12 94 ILE A N 1
ATOM 776 C CA . ILE A 1 94 ? 16.196 -0.342 -10.560 1.00 73.12 94 ILE A CA 1
ATOM 777 C C . ILE A 1 94 ? 16.271 0.891 -11.476 1.00 73.12 94 ILE A C 1
ATOM 779 O O . ILE A 1 94 ? 17.281 1.586 -11.532 1.00 73.12 94 ILE A O 1
ATOM 783 N N . LYS A 1 95 ? 15.183 1.159 -12.197 1.00 73.00 95 LYS A N 1
ATOM 784 C CA . LYS A 1 95 ? 15.022 2.256 -13.147 1.00 73.00 95 LYS A CA 1
ATOM 785 C C . LYS A 1 95 ? 13.987 3.255 -12.629 1.00 73.00 95 LYS A C 1
ATOM 787 O O . LYS A 1 95 ? 13.147 2.863 -11.819 1.00 73.00 95 LYS A O 1
ATOM 792 N N . PRO A 1 96 ? 14.039 4.526 -13.061 1.00 72.31 96 PRO A N 1
ATOM 793 C CA . PRO A 1 96 ? 13.054 5.515 -12.648 1.00 72.31 96 PRO A CA 1
ATOM 794 C C . PRO A 1 96 ? 11.665 5.088 -13.126 1.00 72.31 96 PRO A C 1
ATOM 796 O O . PRO A 1 96 ? 11.457 4.831 -14.309 1.00 72.31 96 PRO A O 1
ATOM 799 N N . VAL A 1 97 ? 10.740 4.989 -12.177 1.00 78.88 97 VAL A N 1
ATOM 800 C CA . VAL A 1 97 ? 9.322 4.740 -12.432 1.00 78.88 97 VAL A CA 1
ATOM 801 C C . VAL A 1 97 ? 8.538 5.757 -11.635 1.00 78.88 97 VAL A C 1
ATOM 803 O O . VAL A 1 97 ? 8.668 5.825 -10.406 1.00 78.88 97 VAL A O 1
ATOM 806 N N . GLU A 1 98 ? 7.751 6.541 -12.355 1.00 83.00 98 GLU A N 1
ATOM 807 C CA . GLU A 1 98 ? 6.932 7.603 -11.802 1.00 83.00 98 GLU A CA 1
ATOM 808 C C . GLU A 1 98 ? 5.497 7.121 -11.620 1.00 83.00 98 GLU A C 1
ATOM 810 O O . GLU A 1 98 ? 4.948 6.403 -12.453 1.00 83.00 98 GLU A O 1
ATOM 815 N N . PHE A 1 99 ? 4.899 7.511 -10.501 1.00 83.00 99 PHE A N 1
ATOM 816 C CA . PHE A 1 99 ? 3.492 7.292 -10.220 1.00 83.00 99 PHE A CA 1
ATOM 817 C C . PHE A 1 99 ? 2.708 8.482 -10.776 1.00 83.00 99 PHE A C 1
ATOM 819 O O . PHE A 1 99 ? 2.859 9.594 -10.274 1.00 83.00 99 PHE A O 1
ATOM 826 N N . THR A 1 100 ? 1.884 8.271 -11.800 1.00 85.00 100 THR A N 1
ATOM 827 C CA . THR A 1 100 ? 1.198 9.377 -12.492 1.00 85.00 100 THR A CA 1
ATOM 828 C C . THR A 1 100 ? -0.234 9.563 -12.032 1.00 85.00 100 THR A C 1
ATOM 830 O O . THR A 1 100 ? -0.701 10.697 -11.905 1.00 85.00 100 THR A O 1
ATOM 833 N N . LYS A 1 101 ? -0.948 8.465 -11.764 1.00 85.50 101 LYS A N 1
ATOM 834 C CA . LYS A 1 101 ? -2.381 8.522 -11.480 1.00 85.50 101 LYS A CA 1
ATOM 835 C C . LYS A 1 101 ? -2.812 7.498 -10.438 1.00 85.50 101 LYS A C 1
ATOM 837 O O . LYS A 1 101 ? -2.426 6.331 -10.475 1.00 85.50 101 LYS A O 1
ATOM 842 N N . PHE A 1 102 ? -3.668 7.960 -9.528 1.00 86.19 102 PHE A N 1
ATOM 843 C CA . PHE A 1 102 ? -4.373 7.142 -8.550 1.00 86.19 102 PHE A CA 1
ATOM 844 C C . PHE A 1 102 ? -5.869 7.389 -8.664 1.00 86.19 102 PHE A C 1
ATOM 846 O O . PHE A 1 102 ? -6.319 8.516 -8.462 1.00 86.19 102 PHE A O 1
ATOM 853 N N . ASP A 1 103 ? -6.634 6.332 -8.901 1.00 87.12 103 ASP A N 1
ATOM 854 C CA . ASP A 1 103 ? -8.090 6.377 -8.861 1.00 87.12 103 ASP A CA 1
ATOM 855 C C . ASP A 1 103 ? -8.651 5.208 -8.056 1.00 87.12 103 ASP A C 1
ATOM 857 O O . ASP A 1 103 ? -7.989 4.201 -7.811 1.00 87.12 103 ASP A O 1
ATOM 861 N N . TRP A 1 104 ? -9.900 5.332 -7.612 1.00 86.38 104 TRP A N 1
ATOM 862 C CA . TRP A 1 104 ? -10.560 4.263 -6.871 1.00 86.38 104 TRP A CA 1
ATOM 863 C C . TRP A 1 104 ? -12.061 4.214 -7.139 1.00 86.38 104 TRP A C 1
ATOM 865 O O . TRP A 1 104 ? -12.723 5.227 -7.365 1.00 86.38 104 TRP A O 1
ATOM 875 N N . LYS A 1 105 ? -12.622 3.006 -7.056 1.00 86.56 105 LYS A N 1
ATOM 876 C CA . LYS A 1 105 ? -14.043 2.732 -7.265 1.00 86.56 105 LYS A CA 1
ATOM 877 C C . LYS A 1 105 ? -14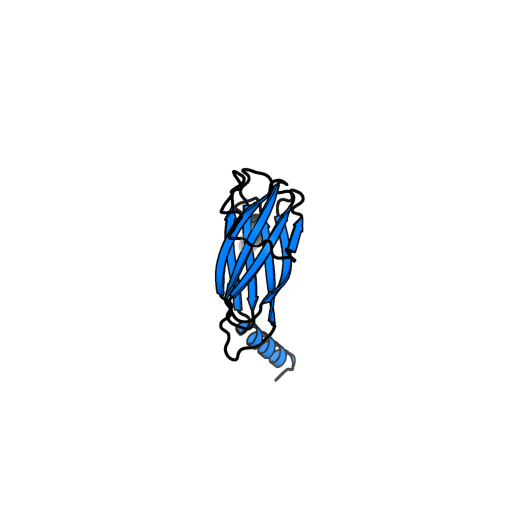.551 1.730 -6.240 1.00 86.56 105 LYS A C 1
ATOM 879 O O . LYS A 1 105 ? -13.980 0.659 -6.056 1.00 86.56 105 LYS A O 1
ATOM 884 N N . LEU A 1 106 ? -15.666 2.057 -5.590 1.00 85.81 106 LEU A N 1
ATOM 885 C CA . LEU A 1 106 ? -16.381 1.115 -4.729 1.00 85.81 106 LEU A CA 1
ATOM 886 C C . LEU A 1 106 ? -17.374 0.312 -5.579 1.00 85.81 106 LEU A C 1
ATOM 888 O O . LEU A 1 106 ? -18.305 0.880 -6.151 1.00 85.81 106 LEU A O 1
ATOM 892 N N . THR A 1 107 ? -17.199 -1.004 -5.642 1.00 82.75 107 THR A N 1
ATOM 893 C CA . THR A 1 107 ? -18.072 -1.930 -6.370 1.00 82.75 107 THR A CA 1
ATOM 894 C C . THR A 1 107 ? -19.284 -2.326 -5.532 1.00 82.75 107 THR A C 1
ATOM 896 O O . THR A 1 107 ? -19.257 -2.272 -4.298 1.00 82.75 107 THR A O 1
ATOM 899 N N . LYS A 1 108 ? -20.359 -2.780 -6.196 1.00 80.50 108 LYS A N 1
ATOM 900 C CA . LYS A 1 108 ? -21.616 -3.194 -5.545 1.00 80.50 108 LYS A CA 1
ATOM 901 C C . LYS A 1 108 ? -21.406 -4.233 -4.436 1.00 80.50 108 LYS A C 1
ATOM 903 O O . LYS A 1 108 ? -22.090 -4.154 -3.417 1.00 80.50 108 LYS A O 1
ATOM 908 N N . ASN A 1 109 ? -20.394 -5.089 -4.574 1.00 82.25 109 ASN A N 1
ATOM 909 C CA . ASN A 1 109 ? -20.051 -6.168 -3.645 1.00 82.25 109 ASN A CA 1
ATOM 910 C C . ASN A 1 109 ? -19.232 -5.711 -2.422 1.00 82.25 109 ASN A C 1
ATOM 912 O O . ASN A 1 109 ? -18.610 -6.538 -1.767 1.00 82.25 109 ASN A O 1
ATOM 916 N N . ASN A 1 110 ? -19.211 -4.409 -2.105 1.00 84.19 110 ASN A N 1
ATOM 917 C CA . ASN A 1 110 ? -18.361 -3.833 -1.054 1.00 84.19 110 ASN A CA 1
ATOM 918 C C . ASN A 1 110 ? -16.865 -4.124 -1.266 1.00 84.19 110 ASN A C 1
ATOM 920 O O . ASN A 1 110 ? -16.116 -4.279 -0.298 1.00 84.19 110 ASN A O 1
ATOM 924 N N . SER A 1 111 ? -16.440 -4.177 -2.527 1.00 86.94 111 SER A N 1
ATOM 925 C CA . SER A 1 111 ? -15.024 -4.266 -2.871 1.00 86.94 111 SER A CA 1
ATOM 926 C C . SER A 1 111 ? -14.544 -2.910 -3.371 1.00 86.94 111 SER A C 1
ATOM 928 O O . SER A 1 111 ? -15.281 -2.183 -4.036 1.00 86.94 111 SER A O 1
ATOM 930 N N . LEU A 1 112 ? -13.342 -2.517 -2.982 1.00 87.88 112 LEU A N 1
ATOM 931 C CA . LEU A 1 112 ? -12.707 -1.278 -3.395 1.00 87.88 112 LEU A CA 1
ATOM 932 C C . LEU A 1 112 ? -11.665 -1.623 -4.454 1.00 87.88 112 LEU A C 1
ATOM 934 O O . LEU A 1 112 ? -10.645 -2.221 -4.131 1.00 87.88 112 LEU A O 1
ATOM 938 N N . LYS A 1 113 ? -11.928 -1.251 -5.703 1.00 87.88 113 LYS A N 1
ATOM 939 C CA . LYS A 1 113 ? -10.945 -1.329 -6.783 1.00 87.88 113 LYS A CA 1
ATOM 940 C C . LYS A 1 113 ? -10.095 -0.066 -6.766 1.00 87.88 113 LYS A C 1
ATOM 942 O O . LYS A 1 113 ? -10.643 1.035 -6.781 1.00 87.88 113 LYS A O 1
ATOM 947 N N . LEU A 1 114 ? -8.784 -0.231 -6.705 1.00 87.19 114 LEU A N 1
ATOM 948 C CA . LEU A 1 114 ? -7.791 0.823 -6.859 1.00 87.19 114 LEU A CA 1
ATOM 949 C C . LEU A 1 114 ? -7.204 0.712 -8.260 1.00 87.19 114 LEU A C 1
ATOM 951 O O . LEU A 1 114 ? -6.879 -0.392 -8.684 1.00 87.19 114 LEU A O 1
ATOM 955 N N . TYR A 1 115 ? -7.053 1.837 -8.940 1.00 86.81 115 TYR A N 1
ATOM 956 C CA . TYR A 1 115 ? -6.396 1.942 -10.233 1.00 86.81 115 TYR A CA 1
ATOM 957 C C . TYR A 1 115 ? -5.127 2.745 -10.041 1.00 86.81 115 TYR A C 1
ATOM 959 O O . TYR A 1 115 ? -5.150 3.834 -9.460 1.00 86.81 115 TYR A O 1
ATOM 967 N N . ILE A 1 116 ? -4.026 2.172 -10.496 1.00 85.56 116 ILE A N 1
ATOM 968 C CA . ILE A 1 116 ? -2.709 2.759 -10.354 1.00 85.56 116 ILE A CA 1
ATOM 969 C C . ILE A 1 116 ? -2.079 2.829 -11.729 1.00 85.56 116 ILE A C 1
ATOM 971 O O . ILE A 1 116 ? -2.049 1.833 -12.451 1.00 85.56 116 ILE A O 1
ATOM 975 N N . GLU A 1 117 ? -1.562 3.999 -12.064 1.00 86.81 117 GLU A N 1
ATOM 976 C CA . GLU A 1 117 ? -0.847 4.237 -13.303 1.00 86.81 117 GLU A CA 1
ATOM 977 C C . GLU A 1 117 ? 0.607 4.593 -13.010 1.00 86.81 117 GLU A C 1
ATOM 979 O O . GLU A 1 117 ? 0.906 5.444 -12.164 1.00 86.81 117 GLU A O 1
ATOM 984 N N . PHE A 1 118 ? 1.498 3.915 -13.721 1.00 84.75 118 PHE A N 1
ATOM 985 C CA . PHE A 1 118 ? 2.928 4.143 -13.692 1.00 84.75 118 PHE A CA 1
ATOM 986 C C . PHE A 1 118 ? 3.404 4.564 -15.074 1.00 84.75 118 PHE A C 1
ATOM 988 O O . PHE A 1 118 ? 2.956 4.024 -16.086 1.00 84.75 118 PHE A O 1
ATOM 995 N N . VAL A 1 119 ? 4.359 5.486 -15.104 1.00 85.12 119 VAL A N 1
ATOM 996 C CA . VAL A 1 119 ? 5.120 5.807 -16.308 1.00 85.12 119 VAL A CA 1
ATOM 997 C C . VAL A 1 119 ? 6.557 5.375 -16.118 1.00 85.12 119 VAL A C 1
ATOM 999 O O . VAL A 1 119 ? 7.208 5.679 -15.113 1.00 85.12 119 VAL A O 1
ATOM 1002 N N . SER A 1 120 ? 7.040 4.647 -17.115 1.00 80.19 120 SER A N 1
ATOM 1003 C CA . SER A 1 120 ? 8.430 4.257 -17.240 1.00 80.19 120 SER A CA 1
ATOM 1004 C C . SER A 1 120 ? 9.084 4.979 -18.397 1.00 80.19 120 SER A C 1
ATOM 1006 O O . SER A 1 120 ? 8.843 4.638 -19.554 1.00 80.19 120 SER A O 1
ATOM 1008 N N . ASP A 1 121 ? 9.965 5.917 -18.067 1.00 72.44 121 ASP A N 1
ATOM 1009 C CA . ASP A 1 121 ? 10.914 6.492 -19.012 1.00 72.44 121 ASP A CA 1
ATOM 1010 C C . ASP A 1 121 ? 12.322 6.104 -18.569 1.00 72.44 121 ASP A C 1
ATOM 1012 O O . ASP A 1 121 ? 12.998 6.800 -17.807 1.00 72.44 121 ASP A O 1
ATOM 1016 N N . SER A 1 122 ? 12.769 4.933 -19.023 1.00 65.62 122 SER A N 1
ATOM 1017 C CA . SER A 1 122 ? 14.108 4.438 -18.720 1.00 65.62 122 SER A CA 1
ATOM 1018 C C . SER A 1 122 ? 14.963 4.363 -19.980 1.00 65.62 122 SER A C 1
ATOM 1020 O O . SER A 1 122 ? 14.599 3.715 -20.956 1.00 65.62 122 SER A O 1
ATOM 1022 N N . TYR A 1 123 ? 16.139 4.997 -19.948 1.00 63.50 123 TYR A N 1
ATOM 1023 C CA . TYR A 1 123 ? 17.160 4.846 -20.984 1.00 63.50 123 TYR A CA 1
ATOM 1024 C C . TYR A 1 123 ? 18.336 4.004 -20.455 1.00 63.50 123 TYR A C 1
ATOM 1026 O O . TYR A 1 123 ? 18.847 4.307 -19.374 1.00 63.50 123 TYR A O 1
ATOM 1034 N N . PRO A 1 124 ? 18.807 2.970 -21.180 1.00 69.25 124 PRO A N 1
ATOM 1035 C CA . PRO A 1 124 ? 18.239 2.433 -22.420 1.00 69.25 124 PRO A CA 1
ATOM 1036 C C . PRO A 1 124 ? 16.878 1.767 -22.177 1.00 69.25 124 PRO A C 1
ATOM 1038 O O . PRO A 1 124 ? 16.652 1.230 -21.089 1.00 69.25 124 PRO A O 1
ATOM 1041 N N . THR A 1 125 ? 16.005 1.781 -23.185 1.00 70.62 125 THR A N 1
ATOM 1042 C CA . THR A 1 125 ? 14.719 1.069 -23.180 1.00 70.62 125 THR A CA 1
ATOM 1043 C C . THR A 1 125 ? 14.989 -0.406 -22.891 1.00 70.62 125 THR A C 1
ATOM 1045 O O . THR A 1 125 ? 15.795 -1.035 -23.573 1.00 70.62 125 THR A O 1
ATOM 1048 N N . VAL A 1 126 ? 14.408 -0.932 -21.814 1.00 64.88 126 VAL A N 1
ATOM 1049 C CA . VAL A 1 126 ? 14.438 -2.369 -21.522 1.00 64.88 126 VAL A CA 1
ATOM 1050 C C . VAL A 1 126 ? 13.003 -2.826 -21.594 1.00 64.88 126 VAL A C 1
ATOM 1052 O O . VAL A 1 126 ? 12.169 -2.297 -20.860 1.00 64.88 126 VAL A O 1
ATOM 1055 N N . ASP A 1 127 ? 12.763 -3.772 -22.485 1.00 64.75 127 ASP A N 1
ATOM 1056 C CA . ASP A 1 127 ? 11.488 -4.454 -22.601 1.00 64.75 127 ASP A CA 1
ATOM 1057 C C . ASP A 1 127 ? 11.339 -5.394 -21.392 1.00 64.75 127 ASP A C 1
ATOM 1059 O O . ASP A 1 127 ? 12.307 -6.037 -20.977 1.00 64.75 127 ASP A O 1
ATOM 1063 N N . ASP A 1 128 ? 10.145 -5.412 -20.806 1.00 63.69 128 ASP A N 1
ATOM 1064 C CA . ASP A 1 128 ? 9.705 -6.301 -19.728 1.00 63.69 128 ASP A CA 1
ATOM 1065 C C . ASP A 1 128 ? 10.536 -6.253 -18.433 1.00 63.69 128 ASP A C 1
ATOM 1067 O O . ASP A 1 128 ? 11.438 -7.064 -18.194 1.00 63.69 128 ASP A O 1
ATOM 1071 N N . TYR A 1 129 ? 10.178 -5.359 -17.505 1.00 72.38 129 TYR A N 1
ATOM 1072 C CA . TYR A 1 129 ? 10.692 -5.433 -16.137 1.00 72.38 129 TYR A CA 1
ATOM 1073 C C . TYR A 1 129 ? 9.563 -5.457 -15.101 1.00 72.38 129 TYR A C 1
ATOM 1075 O O . TYR A 1 129 ? 8.570 -4.739 -15.172 1.00 72.38 129 TYR A O 1
ATOM 1083 N N . SER A 1 130 ? 9.711 -6.330 -14.105 1.00 76.44 130 SER A N 1
ATOM 1084 C CA . SER A 1 130 ? 8.741 -6.474 -13.022 1.00 76.44 130 SER A CA 1
ATOM 1085 C C . SER A 1 130 ? 9.032 -5.484 -11.901 1.00 76.44 130 SER A C 1
ATOM 1087 O O . SER A 1 130 ? 10.145 -5.467 -11.366 1.00 76.44 130 SER A O 1
ATOM 1089 N N . ILE A 1 131 ? 8.024 -4.722 -11.495 1.00 77.06 131 ILE A N 1
ATOM 1090 C CA . ILE A 1 131 ? 8.077 -3.857 -10.324 1.00 77.06 131 ILE A CA 1
ATOM 1091 C C . ILE A 1 131 ? 7.374 -4.567 -9.165 1.00 77.06 131 ILE A C 1
ATOM 1093 O O . ILE A 1 131 ? 6.164 -4.802 -9.229 1.00 77.06 131 ILE A O 1
ATOM 1097 N N . PRO A 1 132 ? 8.092 -4.907 -8.084 1.00 83.19 132 PRO A N 1
ATOM 1098 C CA . PRO A 1 132 ? 7.446 -5.303 -6.846 1.00 83.19 132 PRO A CA 1
ATOM 1099 C C . PRO A 1 132 ? 6.735 -4.090 -6.239 1.00 83.19 132 PRO A C 1
ATOM 1101 O O . PRO A 1 132 ? 7.363 -3.087 -5.890 1.00 83.19 132 PRO A O 1
ATOM 1104 N N . ILE A 1 133 ? 5.422 -4.203 -6.085 1.00 83.00 133 ILE A N 1
ATOM 1105 C CA . ILE A 1 133 ? 4.581 -3.217 -5.421 1.00 83.00 133 ILE A CA 1
ATOM 1106 C C . ILE A 1 133 ? 4.066 -3.836 -4.129 1.00 83.00 133 ILE A C 1
ATOM 1108 O O . ILE A 1 133 ? 3.367 -4.846 -4.108 1.00 83.00 133 ILE A O 1
ATOM 1112 N N . ASN A 1 134 ? 4.424 -3.209 -3.021 1.00 86.44 134 ASN A N 1
ATOM 1113 C CA . ASN A 1 134 ? 3.922 -3.538 -1.707 1.00 86.44 134 ASN A CA 1
ATOM 1114 C C . ASN A 1 134 ? 2.775 -2.593 -1.357 1.00 86.44 134 ASN A C 1
ATOM 1116 O O . ASN A 1 134 ? 2.954 -1.378 -1.279 1.00 86.44 134 ASN A O 1
ATOM 1120 N N . ILE A 1 135 ? 1.600 -3.162 -1.123 1.00 85.81 135 ILE A N 1
ATOM 1121 C CA . ILE A 1 135 ? 0.398 -2.424 -0.764 1.00 85.81 135 ILE A CA 1
ATOM 1122 C C . ILE A 1 135 ? 0.061 -2.777 0.672 1.00 85.81 135 ILE A C 1
ATOM 1124 O O . ILE A 1 135 ? -0.206 -3.932 1.007 1.00 85.81 135 ILE A O 1
ATOM 1128 N N . SER A 1 136 ? 0.040 -1.762 1.527 1.00 86.62 136 SER A N 1
ATOM 1129 C CA . SER A 1 136 ? -0.466 -1.887 2.888 1.00 86.62 136 SER A CA 1
ATOM 1130 C C . SER A 1 136 ? -1.729 -1.064 3.075 1.00 86.62 136 SER A C 1
ATOM 1132 O O . SER A 1 136 ? -1.838 0.058 2.583 1.00 86.62 136 SER A O 1
ATOM 1134 N N . ILE A 1 137 ? -2.690 -1.648 3.781 1.00 87.38 137 ILE A N 1
ATOM 1135 C CA . ILE A 1 137 ? -4.009 -1.074 4.027 1.00 87.38 137 ILE A CA 1
ATOM 1136 C C . ILE A 1 137 ? -4.243 -1.085 5.530 1.00 87.38 137 ILE A C 1
ATOM 1138 O O . ILE A 1 137 ? -4.173 -2.143 6.154 1.00 87.38 137 ILE A O 1
ATOM 1142 N N . GLU A 1 138 ? -4.553 0.069 6.111 1.00 87.19 138 GLU A N 1
ATOM 1143 C CA . GLU A 1 138 ? -4.781 0.260 7.547 1.00 87.19 138 GLU A CA 1
ATOM 1144 C C . GLU A 1 138 ? -6.102 1.015 7.788 1.00 87.19 138 GLU A C 1
ATOM 1146 O O . GLU A 1 138 ? -6.447 1.933 7.048 1.00 87.19 138 GLU A O 1
ATOM 1151 N N . LYS A 1 139 ? -6.870 0.651 8.827 1.00 84.69 139 LYS A N 1
ATOM 1152 C CA . LYS A 1 139 ? -8.077 1.412 9.245 1.00 84.69 139 LYS A CA 1
ATOM 1153 C C . LYS A 1 139 ? -7.762 2.615 10.125 1.00 84.69 139 LYS A C 1
ATOM 1155 O O . LYS A 1 139 ? -8.594 3.506 10.287 1.00 84.69 139 LYS A O 1
ATOM 1160 N N . THR A 1 140 ? -6.626 2.577 10.808 1.00 72.81 140 THR A N 1
ATOM 1161 C CA . THR A 1 140 ? -6.271 3.568 11.819 1.00 72.81 140 THR A CA 1
ATOM 1162 C C . THR A 1 140 ? -5.343 4.616 11.216 1.00 72.81 140 THR A C 1
ATOM 1164 O O . THR A 1 140 ? -4.423 4.249 10.492 1.00 72.81 140 THR A O 1
ATOM 1167 N N . PRO A 1 141 ? -5.532 5.908 11.545 1.00 62.22 141 PRO A N 1
ATOM 1168 C CA . PRO A 1 141 ? -4.640 6.982 11.093 1.00 62.22 141 PRO A CA 1
ATOM 1169 C C . PRO A 1 141 ? -3.216 6.825 11.621 1.00 62.22 141 PRO A C 1
ATOM 1171 O O . PRO A 1 141 ? -2.265 7.337 11.039 1.00 62.22 141 PRO A O 1
ATOM 1174 N N . MET A 1 142 ? -3.076 6.127 12.746 1.00 61.31 142 MET A N 1
ATOM 1175 C CA . MET A 1 142 ? -1.803 5.893 13.395 1.00 61.31 142 MET A CA 1
ATOM 1176 C C . MET A 1 142 ? -1.389 4.440 13.149 1.00 61.31 142 MET A C 1
ATOM 1178 O O . MET A 1 142 ? -2.182 3.537 13.454 1.00 61.31 142 MET A O 1
ATOM 1182 N N . PRO A 1 143 ? -0.174 4.193 12.625 1.00 63.59 143 PRO A N 1
ATOM 1183 C CA . PRO A 1 143 ? 0.357 2.846 12.566 1.00 63.59 143 PRO A CA 1
ATOM 1184 C C . PRO A 1 143 ? 0.463 2.345 14.004 1.00 63.59 143 PRO A C 1
ATOM 1186 O O . PRO A 1 143 ? 1.132 2.965 14.833 1.00 63.59 143 PRO A O 1
ATOM 1189 N N . THR A 1 144 ? -0.203 1.236 14.318 1.00 64.25 144 THR A N 1
ATOM 1190 C CA . THR A 1 144 ? -0.136 0.594 15.643 1.00 64.25 144 THR A CA 1
ATOM 1191 C C . THR A 1 144 ? 1.307 0.363 16.091 1.00 64.25 144 THR A C 1
ATOM 1193 O O . THR A 1 144 ? 1.622 0.483 17.272 1.00 64.25 144 THR A O 1
ATOM 1196 N N . ASP A 1 145 ? 2.198 0.127 15.131 1.00 67.19 145 ASP A N 1
ATOM 1197 C CA . ASP A 1 145 ? 3.627 -0.080 15.346 1.00 67.19 145 ASP A CA 1
ATOM 1198 C C . ASP A 1 145 ? 4.305 1.152 15.955 1.00 67.19 145 ASP A C 1
ATOM 1200 O O . ASP A 1 145 ? 5.193 1.014 16.791 1.00 67.19 145 ASP A O 1
ATOM 1204 N N . LEU A 1 146 ? 3.861 2.363 15.602 1.00 72.31 146 LEU A N 1
ATOM 1205 C CA . LEU A 1 146 ? 4.442 3.598 16.126 1.00 72.31 146 LEU A CA 1
ATOM 1206 C C . LEU A 1 146 ? 4.153 3.741 17.622 1.00 72.31 146 LEU A C 1
ATOM 1208 O O . LEU A 1 146 ? 5.038 4.121 18.382 1.00 72.31 146 LEU A O 1
ATOM 1212 N N . LEU A 1 147 ? 2.953 3.361 18.067 1.00 78.69 147 LEU A N 1
ATOM 1213 C CA . LEU A 1 147 ? 2.613 3.345 19.492 1.00 78.69 147 LEU A CA 1
ATOM 1214 C C . LEU A 1 147 ? 3.457 2.327 20.267 1.00 78.69 147 LEU A C 1
ATOM 1216 O O . LEU A 1 147 ? 3.913 2.629 21.369 1.00 78.69 147 LEU A O 1
ATOM 1220 N N . ILE A 1 148 ? 3.715 1.153 19.681 1.00 81.12 148 ILE A N 1
ATOM 1221 C CA . ILE A 1 148 ? 4.585 0.129 20.279 1.00 81.12 148 ILE A CA 1
ATOM 1222 C C . ILE A 1 148 ? 6.022 0.652 20.395 1.00 81.12 148 ILE A C 1
ATOM 1224 O O . ILE A 1 148 ? 6.632 0.531 21.456 1.00 81.12 148 ILE A O 1
ATOM 1228 N N . ILE A 1 149 ? 6.547 1.281 19.340 1.00 83.12 149 ILE A N 1
ATOM 1229 C CA . ILE A 1 149 ? 7.900 1.856 19.324 1.00 83.12 149 ILE A CA 1
ATOM 1230 C C . ILE A 1 149 ? 8.027 2.981 20.356 1.00 83.12 149 ILE A C 1
ATOM 1232 O O . ILE A 1 149 ? 8.998 3.016 21.109 1.00 83.12 149 ILE A O 1
ATOM 1236 N N . VAL A 1 150 ? 7.045 3.881 20.432 1.00 86.00 150 VAL A N 1
ATOM 1237 C CA . VAL A 1 150 ? 7.036 4.968 21.421 1.00 86.00 150 VAL A CA 1
ATOM 1238 C C . VAL A 1 150 ? 6.975 4.404 22.840 1.00 86.00 150 VAL A C 1
ATOM 1240 O O . VAL A 1 150 ? 7.759 4.819 23.692 1.00 86.00 150 VAL A O 1
ATOM 1243 N N . GLY A 1 151 ? 6.109 3.419 23.096 1.00 88.69 151 GLY A N 1
ATOM 1244 C CA . GLY A 1 151 ? 6.035 2.744 24.393 1.00 88.69 151 GLY A CA 1
ATOM 1245 C C . GLY A 1 151 ? 7.352 2.066 24.777 1.00 88.69 151 GLY A C 1
ATOM 1246 O O . GLY A 1 151 ? 7.816 2.210 25.910 1.00 88.69 151 GLY A O 1
ATOM 1247 N N . TYR A 1 152 ? 7.998 1.396 23.820 1.00 91.62 152 TYR A N 1
ATOM 1248 C CA . TYR A 1 152 ? 9.318 0.800 24.005 1.00 91.62 152 TYR A CA 1
ATOM 1249 C C . TYR A 1 152 ? 10.376 1.853 24.355 1.00 91.62 152 TYR A C 1
ATOM 1251 O O . TYR A 1 152 ? 11.094 1.682 25.338 1.00 91.62 152 TYR A O 1
ATOM 1259 N N . LEU A 1 153 ? 10.443 2.965 23.613 1.00 91.19 153 LEU A N 1
ATOM 1260 C CA . LEU A 1 153 ? 11.386 4.056 23.880 1.00 91.19 153 LEU A CA 1
ATOM 1261 C C . LEU A 1 153 ? 11.189 4.647 25.279 1.00 91.19 153 LEU A C 1
ATOM 1263 O O . LEU A 1 153 ? 12.162 4.815 26.012 1.00 91.19 153 LEU A O 1
ATOM 1267 N N . ILE A 1 154 ? 9.941 4.908 25.676 1.00 93.38 154 ILE A N 1
ATOM 1268 C CA . ILE A 1 154 ? 9.617 5.418 27.015 1.00 93.38 154 ILE A CA 1
ATOM 1269 C C . ILE A 1 154 ? 10.071 4.427 28.093 1.00 93.38 154 ILE A C 1
ATOM 1271 O O . ILE A 1 154 ? 10.698 4.832 29.072 1.00 93.38 154 ILE A O 1
ATOM 1275 N N . SER A 1 155 ? 9.802 3.131 27.908 1.00 93.19 155 SER A N 1
ATOM 1276 C CA . SER A 1 155 ? 10.226 2.082 28.841 1.00 93.19 155 SER A CA 1
ATOM 1277 C C . SER A 1 155 ? 11.751 2.000 28.961 1.00 93.19 155 SER A C 1
ATOM 1279 O O . SER A 1 155 ? 12.274 1.948 30.073 1.00 93.19 155 SER A O 1
ATOM 1281 N N . MET A 1 156 ? 12.466 2.070 27.836 1.00 91.69 156 MET A N 1
ATOM 1282 C CA . MET A 1 156 ? 13.931 2.088 27.786 1.00 91.69 156 MET A CA 1
ATOM 1283 C C . MET A 1 156 ? 14.504 3.287 28.547 1.00 91.69 156 MET A C 1
ATOM 1285 O O . MET A 1 156 ? 15.375 3.123 29.401 1.00 91.69 156 MET A O 1
ATOM 1289 N N . VAL A 1 157 ? 13.968 4.487 28.306 1.00 92.75 157 VAL A N 1
ATOM 1290 C CA . VAL A 1 157 ? 14.381 5.707 29.015 1.00 92.75 157 VAL A CA 1
ATOM 1291 C C . VAL A 1 157 ? 14.110 5.586 30.515 1.00 92.75 157 VAL A C 1
ATOM 1293 O O . VAL A 1 157 ? 14.995 5.874 31.320 1.00 92.75 157 VAL A O 1
ATOM 1296 N N . ALA A 1 158 ? 12.928 5.108 30.911 1.00 91.56 158 ALA A N 1
ATOM 1297 C CA . ALA A 1 158 ? 12.581 4.913 32.317 1.00 91.56 158 ALA A CA 1
ATOM 1298 C C . ALA A 1 158 ? 13.508 3.899 33.009 1.00 91.56 158 ALA A C 1
ATOM 1300 O O . ALA A 1 158 ? 13.955 4.141 34.130 1.00 91.56 158 ALA A O 1
ATOM 1301 N N . LEU A 1 159 ? 13.846 2.797 32.332 1.00 91.06 159 LEU A N 1
ATOM 1302 C CA . LEU A 1 159 ? 14.775 1.786 32.833 1.00 91.06 159 LEU A CA 1
ATOM 1303 C C . LEU A 1 159 ? 16.179 2.373 33.035 1.00 91.06 159 LEU A C 1
ATOM 1305 O O . LEU A 1 159 ? 16.774 2.190 34.096 1.00 91.06 159 LEU A O 1
ATOM 1309 N N . ILE A 1 160 ? 16.689 3.123 32.054 1.00 90.38 160 ILE A N 1
ATOM 1310 C CA . ILE A 1 160 ? 17.995 3.790 32.138 1.00 90.38 160 ILE A CA 1
ATOM 1311 C C . ILE A 1 160 ? 18.018 4.784 33.303 1.00 90.38 160 ILE A C 1
ATOM 1313 O O . ILE A 1 160 ? 18.971 4.799 34.082 1.00 90.38 160 ILE A O 1
ATOM 1317 N N . LEU A 1 161 ? 16.966 5.592 33.462 1.00 89.81 161 LEU A N 1
ATOM 1318 C CA . LEU A 1 161 ? 16.851 6.539 34.572 1.00 89.81 161 LEU A CA 1
ATOM 1319 C C . LEU A 1 161 ? 16.776 5.825 35.926 1.00 89.81 161 LEU A C 1
ATOM 1321 O O . LEU A 1 161 ? 17.437 6.251 36.871 1.00 89.81 161 LEU A O 1
ATOM 1325 N N . PHE A 1 162 ? 16.029 4.724 36.024 1.00 91.62 162 PHE A N 1
ATOM 1326 C CA . PHE A 1 162 ? 15.917 3.935 37.250 1.00 91.62 162 PHE A CA 1
ATOM 1327 C C . PHE A 1 162 ? 17.253 3.297 37.651 1.00 91.62 162 PHE A C 1
ATOM 1329 O O . PHE A 1 162 ? 17.660 3.387 38.812 1.00 91.62 162 PHE A O 1
ATOM 1336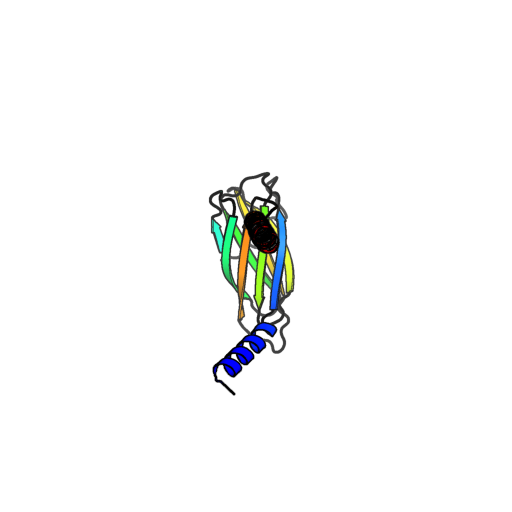 N N . ILE A 1 163 ? 17.960 2.698 36.688 1.00 87.25 163 ILE A N 1
ATOM 1337 C CA . ILE A 1 163 ? 19.293 2.120 36.888 1.00 87.25 163 ILE A CA 1
ATOM 1338 C C . ILE A 1 163 ? 20.267 3.215 37.330 1.00 87.25 163 ILE A C 1
ATOM 1340 O O . ILE A 1 163 ? 20.911 3.067 38.366 1.00 87.25 163 ILE A O 1
ATOM 1344 N N . ASN A 1 164 ? 20.325 4.344 36.618 1.00 83.50 164 ASN A N 1
ATOM 1345 C CA . ASN A 1 164 ? 21.211 5.454 36.972 1.00 83.50 164 ASN A CA 1
ATOM 1346 C C . ASN A 1 164 ? 20.893 6.037 38.352 1.00 83.50 164 ASN A C 1
ATOM 1348 O O . ASN A 1 164 ? 21.806 6.263 39.139 1.00 83.50 164 ASN A O 1
ATOM 1352 N N . TYR A 1 165 ? 19.617 6.221 38.695 1.00 84.19 165 TYR A N 1
ATOM 1353 C CA . TYR A 1 165 ? 19.215 6.683 40.023 1.00 84.19 165 TYR A CA 1
ATOM 1354 C C . TYR A 1 165 ? 19.666 5.714 41.124 1.00 84.19 165 TYR A C 1
ATOM 1356 O O . TYR A 1 165 ? 20.201 6.137 42.152 1.00 84.19 165 TYR A O 1
ATOM 1364 N N . ARG A 1 166 ? 19.505 4.401 40.909 1.00 77.31 166 ARG A N 1
ATOM 1365 C CA . ARG A 1 166 ? 19.964 3.375 41.853 1.00 77.31 166 ARG A CA 1
ATOM 1366 C C . ARG A 1 166 ? 21.484 3.334 41.981 1.00 77.31 166 ARG A C 1
ATOM 1368 O O . ARG A 1 166 ? 21.967 3.293 43.108 1.00 77.31 166 ARG A O 1
ATOM 1375 N N . PHE A 1 167 ? 22.223 3.391 40.874 1.00 75.81 167 PHE A N 1
ATOM 1376 C CA . PHE A 1 167 ? 23.687 3.387 40.890 1.00 75.81 167 PHE A CA 1
ATOM 1377 C C . PHE A 1 167 ? 24.263 4.656 41.522 1.00 75.81 167 PHE A C 1
ATOM 1379 O O . PHE A 1 167 ? 25.139 4.557 42.374 1.00 75.81 167 PHE A O 1
ATOM 1386 N N . ILE A 1 168 ? 23.737 5.839 41.193 1.00 72.88 168 ILE A N 1
ATOM 1387 C CA . ILE A 1 168 ? 24.172 7.106 41.801 1.00 72.88 168 ILE A CA 1
ATOM 1388 C C . ILE A 1 168 ? 23.928 7.092 43.314 1.00 72.88 168 ILE A C 1
ATOM 1390 O O . ILE A 1 168 ? 24.805 7.487 44.079 1.00 72.88 168 ILE A O 1
ATOM 1394 N N . ASN A 1 169 ? 22.769 6.607 43.766 1.00 67.44 169 ASN A N 1
ATOM 1395 C CA . ASN A 1 169 ? 22.482 6.507 45.197 1.00 67.44 169 ASN A CA 1
ATOM 1396 C C . ASN A 1 169 ? 23.341 5.450 45.903 1.00 67.44 169 ASN A C 1
ATOM 1398 O O . ASN A 1 169 ? 23.757 5.673 47.036 1.00 67.44 169 ASN A O 1
ATOM 1402 N N . PHE A 1 170 ? 23.652 4.336 45.238 1.00 63.38 170 PHE A N 1
ATOM 1403 C CA . PHE A 1 170 ? 24.567 3.322 45.763 1.00 63.38 170 PHE A CA 1
ATOM 1404 C C . PHE A 1 170 ? 25.998 3.865 45.918 1.00 63.38 170 PHE A C 1
ATOM 1406 O O . PHE A 1 170 ? 26.611 3.693 46.968 1.00 63.38 170 PHE A O 1
ATOM 1413 N N . TYR A 1 171 ? 26.506 4.597 44.921 1.00 59.06 171 TYR A N 1
ATOM 1414 C CA . TYR A 1 171 ? 27.818 5.248 44.996 1.00 59.06 171 TYR A CA 1
ATOM 1415 C C . TYR A 1 171 ? 27.870 6.348 46.062 1.00 59.06 171 TYR A C 1
ATOM 1417 O O . TYR A 1 171 ? 28.841 6.427 46.809 1.00 59.06 171 TYR A O 1
ATOM 1425 N N . LYS A 1 172 ? 26.820 7.171 46.187 1.00 61.28 172 LYS A N 1
ATOM 1426 C CA . LYS A 1 172 ? 26.735 8.187 47.251 1.00 61.28 172 LYS A CA 1
ATOM 1427 C C . LYS A 1 172 ? 26.728 7.576 48.653 1.00 61.28 172 LYS A C 1
ATOM 1429 O O . LYS A 1 172 ? 27.293 8.173 49.560 1.00 61.28 172 LYS A O 1
ATOM 1434 N N . PHE A 1 173 ? 26.122 6.402 48.827 1.00 58.16 173 PHE A N 1
ATOM 1435 C CA . PHE A 1 173 ? 26.129 5.683 50.102 1.00 58.16 173 PHE A CA 1
ATOM 1436 C C . PHE A 1 173 ? 27.534 5.182 50.476 1.00 58.16 173 PHE A C 1
ATOM 1438 O O . PHE A 1 173 ? 27.928 5.293 51.629 1.00 58.16 173 PHE A O 1
ATOM 1445 N N . PHE A 1 174 ? 28.313 4.698 49.504 1.00 53.66 174 PHE A N 1
ATOM 1446 C CA . PHE A 1 174 ? 29.672 4.191 49.739 1.00 53.66 174 PHE A CA 1
ATOM 1447 C C . PHE A 1 174 ? 30.751 5.273 49.883 1.00 53.66 174 PHE A C 1
ATOM 1449 O O . PHE A 1 174 ? 31.785 5.005 50.476 1.00 53.66 174 PHE A O 1
ATOM 1456 N N . ILE A 1 175 ? 30.541 6.481 49.353 1.00 58.12 175 ILE A N 1
ATOM 1457 C CA . ILE A 1 175 ? 31.498 7.599 49.480 1.00 58.12 175 ILE A CA 1
ATOM 1458 C C . ILE A 1 175 ? 31.373 8.318 50.844 1.00 58.12 175 ILE A C 1
ATOM 1460 O O . ILE A 1 175 ? 32.259 9.078 51.226 1.00 58.12 175 ILE A O 1
ATOM 1464 N N . HIS A 1 176 ? 30.288 8.084 51.591 1.00 49.38 176 HIS A N 1
ATOM 1465 C CA . HIS A 1 176 ? 30.038 8.680 52.912 1.00 49.38 176 HIS A CA 1
ATOM 1466 C C . HIS A 1 176 ? 30.187 7.708 54.097 1.00 49.38 176 HIS A C 1
ATOM 1468 O O . HIS A 1 176 ? 29.792 8.051 55.212 1.00 49.38 176 HIS A O 1
ATOM 1474 N N . ILE A 1 177 ? 30.778 6.532 53.870 1.00 45.44 177 ILE A N 1
ATOM 1475 C CA . ILE A 1 177 ? 31.259 5.602 54.905 1.00 45.44 177 ILE A CA 1
ATOM 1476 C C . ILE A 1 177 ? 32.784 5.593 54.838 1.00 45.44 177 ILE A C 1
ATOM 1478 O O . ILE A 1 177 ? 33.410 5.664 55.917 1.00 45.44 177 ILE A O 1
#

Organism: Kazachstania africana (strain ATCC 22294 / BCRC 22015 / CBS 2517 / CECT 1963 / NBRC 1671 / NRRL Y-8276) (NCBI:txid1071382)

pLDDT: mean 77.73, std 11.98, range [42.12, 93.38]

InterPro domains:
  IPR019433 GPI-Mannosyltransferase II co-activator, Pga1 [PF10333] (12-165)